Protein AF-A0A0M3IEH6-F1 (afdb_monomer_lite)

pLDDT: mean 81.92, std 11.85, range [48.75, 93.56]

Sequence (105 aa):
MAMMRNLGDYFKSLNTLLAAESWRMAEEAAKLFSVKGPHAHYKFLQIETAANERRPQIDSIFDDLACLHLVVLHALSKQKFAHAFSTQAQVSENLSLCFTYEKNR

Structure (mmCIF, N/CA/C/O backbone):
data_AF-A0A0M3IEH6-F1
#
_entry.id   AF-A0A0M3IEH6-F1
#
loop_
_atom_site.group_PDB
_atom_site.id
_atom_site.type_symbol
_atom_site.label_atom_id
_atom_site.label_alt_id
_atom_site.label_comp_id
_atom_site.label_asym_id
_atom_site.label_entity_id
_atom_site.label_seq_id
_atom_site.pdbx_PDB_ins_code
_atom_site.Cartn_x
_atom_site.Cartn_y
_atom_site.Cartn_z
_atom_site.occupancy
_atom_site.B_iso_or_equiv
_atom_site.auth_seq_id
_atom_site.auth_comp_id
_atom_site.auth_asym_id
_atom_site.auth_atom_id
_atom_site.pdbx_PDB_model_num
ATOM 1 N N . MET A 1 1 ? -9.620 -4.959 -13.368 1.00 48.75 1 MET A N 1
ATOM 2 C CA . MET A 1 1 ? -8.696 -5.384 -12.294 1.00 48.75 1 MET A CA 1
ATOM 3 C C . MET A 1 1 ? -9.056 -6.800 -11.889 1.00 48.75 1 MET A C 1
ATOM 5 O O . MET A 1 1 ? -10.241 -7.077 -11.745 1.00 48.75 1 MET A O 1
ATOM 9 N N . ALA A 1 2 ? -8.074 -7.695 -11.773 1.00 57.78 2 ALA A N 1
ATOM 10 C CA . ALA A 1 2 ? -8.311 -9.033 -11.240 1.00 57.78 2 ALA A CA 1
ATOM 11 C C . ALA A 1 2 ? -8.896 -8.928 -9.820 1.00 57.78 2 ALA A C 1
ATOM 13 O O . ALA A 1 2 ? -8.543 -8.027 -9.061 1.00 57.78 2 ALA A O 1
ATOM 14 N N . MET A 1 3 ? -9.831 -9.814 -9.482 1.00 71.56 3 MET A N 1
ATOM 15 C CA . MET A 1 3 ? -10.451 -9.845 -8.160 1.00 71.56 3 MET A CA 1
ATOM 16 C C . MET A 1 3 ? -9.393 -10.257 -7.127 1.00 71.56 3 MET A C 1
ATOM 18 O O . MET A 1 3 ? -8.958 -11.404 -7.134 1.00 71.56 3 MET A O 1
ATOM 22 N N . MET A 1 4 ? -8.977 -9.329 -6.264 1.00 86.06 4 MET A N 1
ATOM 23 C CA . MET A 1 4 ? -8.027 -9.594 -5.176 1.00 86.06 4 MET A CA 1
ATOM 24 C C . MET A 1 4 ? -8.771 -10.270 -4.026 1.00 86.06 4 MET A C 1
ATOM 26 O O . MET A 1 4 ? -9.740 -9.707 -3.513 1.00 86.06 4 MET A O 1
ATOM 30 N N . ARG A 1 5 ? -8.354 -11.477 -3.638 1.00 88.50 5 ARG A N 1
ATOM 31 C CA . ARG A 1 5 ? -9.076 -12.298 -2.649 1.00 88.50 5 ARG A CA 1
ATOM 32 C C . ARG A 1 5 ? -8.282 -12.551 -1.377 1.00 88.50 5 ARG A C 1
ATOM 34 O O . ARG A 1 5 ? -8.867 -12.924 -0.365 1.00 88.50 5 ARG A O 1
ATOM 41 N N . ASN A 1 6 ? -6.967 -12.382 -1.430 1.00 89.88 6 ASN A N 1
ATOM 42 C CA . ASN A 1 6 ? -6.064 -12.620 -0.314 1.00 89.88 6 ASN A CA 1
ATOM 43 C C . ASN A 1 6 ? -4.834 -11.700 -0.394 1.00 89.88 6 ASN A C 1
ATOM 45 O O . ASN A 1 6 ? -4.639 -10.964 -1.364 1.00 89.88 6 ASN A O 1
ATOM 49 N N . LEU A 1 7 ? -3.995 -11.764 0.641 1.00 89.44 7 LEU A N 1
ATOM 50 C CA . LEU A 1 7 ? -2.765 -10.983 0.737 1.00 89.44 7 LEU A CA 1
ATOM 51 C C . LEU A 1 7 ? -1.772 -11.301 -0.398 1.00 89.44 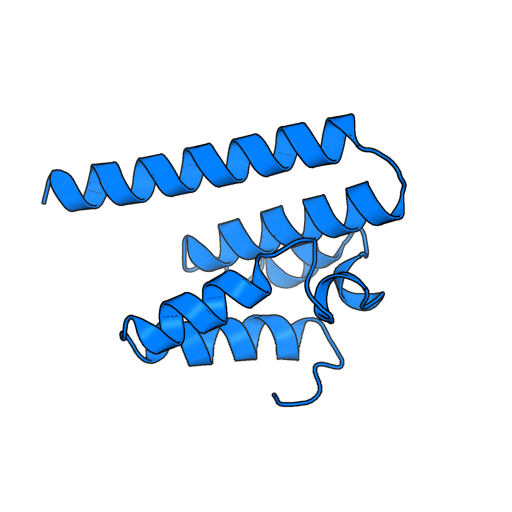7 LEU A C 1
ATOM 53 O O . LEU A 1 7 ? -1.135 -10.400 -0.935 1.00 89.44 7 LEU A O 1
ATOM 57 N N . GLY A 1 8 ? -1.680 -12.563 -0.822 1.00 88.25 8 GLY A N 1
ATOM 58 C CA . GLY A 1 8 ? -0.826 -12.983 -1.936 1.00 88.25 8 GLY A CA 1
ATOM 59 C C . GLY A 1 8 ? -1.215 -12.335 -3.267 1.00 88.25 8 GLY A C 1
ATOM 60 O O . GLY A 1 8 ? -0.343 -11.858 -3.990 1.00 88.25 8 GLY A O 1
ATOM 61 N N . ASP A 1 9 ? -2.514 -12.235 -3.565 1.00 90.56 9 ASP A 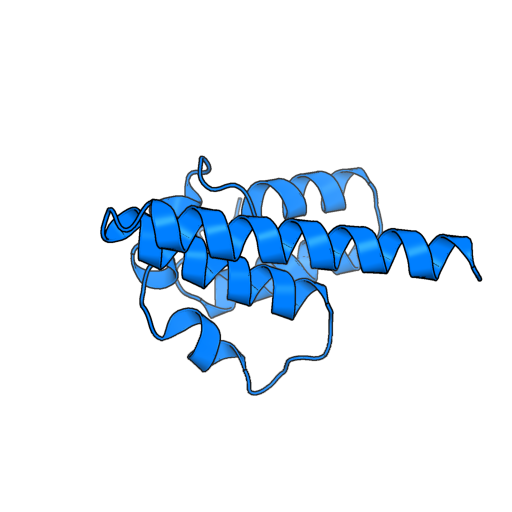N 1
ATOM 62 C CA . ASP A 1 9 ? -3.014 -11.543 -4.762 1.00 90.56 9 ASP A CA 1
ATOM 63 C C . ASP A 1 9 ? -2.631 -10.057 -4.754 1.00 90.56 9 ASP A C 1
ATOM 65 O O . ASP A 1 9 ? -2.360 -9.482 -5.812 1.00 90.56 9 ASP A O 1
ATOM 69 N N . TYR A 1 10 ? -2.588 -9.440 -3.568 1.00 91.00 10 TYR A N 1
ATOM 70 C CA . TYR A 1 10 ? -2.183 -8.048 -3.394 1.00 91.00 10 TYR A CA 1
ATOM 71 C C . TYR A 1 10 ? -0.719 -7.818 -3.757 1.00 91.00 10 TYR A C 1
ATOM 73 O O . TYR A 1 10 ? -0.435 -7.034 -4.665 1.00 91.00 10 TYR A O 1
ATOM 81 N N . PHE A 1 11 ? 0.195 -8.573 -3.150 1.00 88.69 11 PHE A N 1
ATOM 82 C CA . PHE A 1 11 ? 1.620 -8.464 -3.469 1.00 88.69 11 PHE A CA 1
ATOM 83 C C . PHE A 1 11 ? 1.934 -8.901 -4.902 1.00 88.69 11 PHE A C 1
ATOM 85 O O . PHE A 1 11 ? 2.715 -8.251 -5.589 1.00 88.69 11 PHE A O 1
ATOM 92 N N . LYS A 1 12 ? 1.272 -9.946 -5.412 1.00 89.25 12 LYS A N 1
ATOM 93 C CA . LYS A 1 12 ? 1.433 -10.367 -6.810 1.00 89.25 12 LYS A CA 1
ATOM 94 C C . LYS A 1 12 ? 1.010 -9.268 -7.787 1.00 89.25 12 LYS A C 1
ATOM 96 O O . LYS A 1 12 ? 1.684 -9.063 -8.796 1.00 89.25 12 LYS A O 1
ATOM 101 N N . SER A 1 13 ? -0.087 -8.567 -7.497 1.00 90.94 13 SER A N 1
ATOM 102 C CA . SER A 1 13 ? -0.556 -7.449 -8.325 1.00 90.94 13 SER A CA 1
ATOM 103 C C . SER A 1 13 ? 0.446 -6.297 -8.316 1.00 90.94 13 SER A C 1
ATOM 105 O O . SER A 1 13 ? 0.789 -5.801 -9.386 1.00 90.94 13 SER A O 1
ATOM 107 N N . LEU A 1 14 ? 0.966 -5.925 -7.141 1.00 90.00 14 LEU A N 1
ATOM 108 C CA . LEU A 1 14 ? 2.015 -4.910 -7.018 1.00 90.00 14 LEU A CA 1
ATOM 109 C C . LEU A 1 14 ? 3.267 -5.290 -7.813 1.00 90.00 14 LEU A C 1
ATOM 111 O O . LEU A 1 14 ? 3.697 -4.517 -8.662 1.00 90.00 14 LEU A O 1
ATOM 115 N N . ASN A 1 15 ? 3.786 -6.504 -7.629 1.00 89.31 15 ASN A N 1
ATOM 116 C CA . ASN A 1 15 ? 4.984 -6.967 -8.333 1.00 89.31 15 ASN A CA 1
ATOM 117 C C . ASN A 1 15 ? 4.787 -6.986 -9.851 1.00 89.31 15 ASN A C 1
ATOM 119 O O . ASN A 1 15 ? 5.680 -6.593 -10.593 1.00 89.31 15 ASN A O 1
ATOM 123 N N . THR A 1 16 ? 3.604 -7.390 -10.321 1.00 90.75 16 THR A N 1
ATOM 124 C CA . THR A 1 16 ? 3.281 -7.389 -11.757 1.00 90.75 16 THR A CA 1
ATOM 125 C C . THR A 1 16 ? 3.264 -5.971 -12.332 1.00 90.75 16 THR A C 1
ATOM 127 O O . THR A 1 16 ? 3.747 -5.756 -13.440 1.00 90.75 16 THR A O 1
ATOM 130 N N . LEU A 1 17 ? 2.709 -5.002 -11.596 1.00 91.38 17 LEU A N 1
ATOM 131 C CA . LEU A 1 17 ? 2.654 -3.604 -12.031 1.00 91.38 17 LEU A CA 1
ATOM 132 C C . LEU A 1 17 ? 4.041 -2.950 -12.013 1.00 91.38 17 LEU A C 1
ATOM 134 O O . LEU A 1 17 ? 4.397 -2.248 -12.956 1.00 91.38 17 LEU A O 1
ATOM 138 N N . LEU A 1 18 ? 4.831 -3.204 -10.971 1.00 87.62 18 LEU A N 1
ATOM 139 C CA . LEU A 1 18 ? 6.164 -2.622 -10.809 1.00 87.62 18 LEU A CA 1
ATOM 140 C C . LEU A 1 18 ? 7.180 -3.212 -11.798 1.00 87.62 18 LEU A C 1
ATOM 142 O O . LEU A 1 18 ? 7.978 -2.466 -12.356 1.00 87.62 18 LEU A O 1
ATOM 146 N N . ALA A 1 19 ? 7.093 -4.511 -12.104 1.00 88.94 19 ALA A N 1
ATOM 147 C CA . ALA A 1 19 ? 7.965 -5.172 -13.081 1.00 88.94 19 ALA A CA 1
ATOM 148 C C . ALA A 1 19 ? 7.786 -4.667 -14.525 1.00 88.94 19 ALA A C 1
ATOM 150 O O . ALA A 1 19 ? 8.594 -4.980 -15.392 1.00 88.94 19 ALA A O 1
ATOM 151 N N . ALA A 1 20 ? 6.720 -3.914 -14.810 1.00 89.69 20 ALA A N 1
ATOM 152 C CA . ALA A 1 20 ? 6.477 -3.359 -16.137 1.00 89.69 20 ALA A CA 1
ATOM 153 C C . ALA A 1 20 ? 7.269 -2.070 -16.423 1.00 89.69 20 ALA A C 1
ATOM 155 O O . ALA A 1 20 ? 7.172 -1.565 -17.540 1.00 89.69 20 ALA A O 1
ATOM 156 N N . GLU A 1 21 ? 7.966 -1.511 -15.422 1.00 86.62 21 GLU A N 1
ATOM 157 C CA . GLU A 1 21 ? 8.917 -0.389 -15.549 1.00 86.62 21 GLU A CA 1
ATOM 158 C C . GLU A 1 21 ? 8.407 0.789 -16.402 1.00 86.62 21 GLU A C 1
ATOM 160 O O . GLU A 1 21 ? 9.138 1.427 -17.157 1.00 86.62 21 GLU A O 1
ATOM 165 N N . SER A 1 22 ? 7.111 1.093 -16.303 1.00 91.50 22 SER A N 1
ATOM 166 C CA . SER A 1 22 ? 6.483 2.166 -17.071 1.00 91.50 22 SER A CA 1
ATOM 167 C C . SER A 1 22 ? 5.678 3.078 -16.167 1.00 91.50 22 SER A C 1
ATOM 169 O O . SER A 1 22 ? 5.009 2.625 -15.236 1.00 91.50 22 SER A O 1
ATOM 171 N N . TRP A 1 23 ? 5.685 4.371 -16.494 1.00 90.19 23 TRP A N 1
ATOM 172 C CA . TRP A 1 23 ? 4.973 5.398 -15.733 1.00 90.19 23 TRP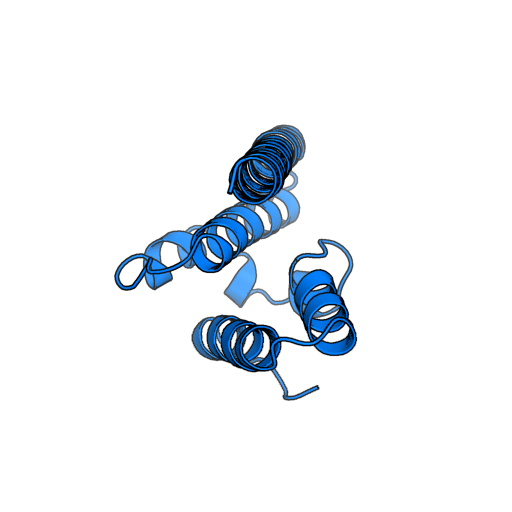 A CA 1
ATOM 173 C C . TRP A 1 23 ? 3.501 5.041 -15.506 1.00 90.19 23 TRP A C 1
ATOM 175 O O . TRP A 1 23 ? 3.006 5.054 -14.384 1.00 90.19 23 TRP A O 1
ATOM 185 N N . ARG A 1 24 ? 2.823 4.600 -16.569 1.00 93.56 24 ARG A N 1
ATOM 186 C CA . ARG A 1 24 ? 1.423 4.168 -16.519 1.00 93.56 24 ARG A CA 1
ATOM 187 C C . ARG A 1 24 ? 1.188 3.043 -15.504 1.00 93.56 24 ARG A C 1
ATOM 189 O O . ARG A 1 24 ? 0.160 3.029 -14.841 1.00 93.56 24 ARG A O 1
ATOM 196 N N . MET A 1 25 ? 2.099 2.075 -15.398 1.00 91.69 25 MET A N 1
ATOM 197 C CA . MET A 1 25 ? 1.948 0.965 -14.447 1.00 91.69 25 MET A CA 1
ATOM 198 C C . MET A 1 25 ? 2.351 1.366 -13.028 1.00 91.69 25 MET A C 1
ATOM 200 O O . MET A 1 25 ? 1.717 0.910 -12.078 1.00 91.69 25 MET A O 1
ATOM 204 N N . ALA A 1 26 ? 3.306 2.285 -12.878 1.00 88.81 26 ALA A N 1
ATOM 205 C CA . ALA A 1 26 ? 3.622 2.901 -11.594 1.00 88.81 26 ALA A CA 1
ATOM 206 C C . ALA A 1 26 ? 2.429 3.696 -11.030 1.00 88.81 26 ALA A C 1
ATOM 208 O O . ALA A 1 26 ? 2.128 3.586 -9.844 1.00 88.81 26 ALA A O 1
ATOM 209 N N . GLU A 1 27 ? 1.683 4.422 -11.869 1.00 90.69 27 GLU A N 1
ATOM 210 C CA . GLU A 1 27 ? 0.440 5.090 -11.458 1.00 90.69 27 GLU A CA 1
ATOM 211 C C . GLU A 1 27 ? -0.630 4.092 -10.988 1.00 90.69 27 GLU A C 1
ATOM 213 O O . GLU A 1 27 ? -1.308 4.326 -9.986 1.00 90.69 27 GLU A O 1
ATOM 218 N N . GLU A 1 28 ? -0.781 2.955 -11.673 1.00 92.00 28 GLU A N 1
ATOM 219 C CA . GLU A 1 28 ? -1.690 1.892 -11.228 1.00 92.00 28 GLU A CA 1
ATOM 220 C C . GLU A 1 28 ? -1.231 1.255 -9.906 1.00 92.00 28 GLU A C 1
ATOM 222 O O . GLU A 1 28 ? -2.064 0.973 -9.044 1.00 92.00 28 GLU A O 1
ATOM 227 N N . ALA A 1 29 ? 0.079 1.082 -9.699 1.00 91.00 29 ALA A N 1
ATOM 228 C CA . ALA A 1 29 ? 0.625 0.621 -8.424 1.00 91.00 29 ALA A CA 1
ATOM 229 C C . ALA A 1 29 ? 0.376 1.647 -7.305 1.00 91.00 29 ALA A C 1
ATOM 231 O O . ALA A 1 29 ? -0.052 1.276 -6.214 1.00 91.00 29 ALA A O 1
ATOM 232 N N . ALA A 1 30 ? 0.531 2.946 -7.582 1.00 89.75 30 ALA A N 1
ATOM 233 C CA . ALA A 1 30 ? 0.239 4.021 -6.633 1.00 89.75 30 ALA A CA 1
ATOM 234 C C . ALA A 1 30 ? -1.224 4.000 -6.158 1.00 89.75 30 ALA A C 1
ATOM 236 O O . ALA A 1 30 ? -1.506 4.256 -4.984 1.00 89.75 30 ALA A O 1
ATOM 237 N N . LYS A 1 31 ? -2.169 3.616 -7.028 1.00 91.56 31 LYS A N 1
ATOM 238 C CA . LYS A 1 31 ? -3.578 3.436 -6.637 1.00 91.56 31 LYS A CA 1
ATOM 239 C C . LYS A 1 31 ? -3.767 2.331 -5.597 1.00 91.56 31 LYS A C 1
ATOM 241 O O . LYS A 1 31 ? -4.712 2.438 -4.818 1.00 91.56 31 LYS A O 1
ATOM 246 N N . LEU A 1 32 ? -2.904 1.311 -5.556 1.00 91.19 32 LEU A N 1
ATOM 247 C CA . LEU A 1 32 ? -2.928 0.239 -4.547 1.00 91.19 32 LEU A CA 1
ATOM 248 C C . LEU A 1 32 ? -2.320 0.647 -3.197 1.00 91.19 32 LEU A C 1
ATOM 250 O O . LEU A 1 32 ? -2.513 -0.069 -2.224 1.00 91.19 32 LEU A O 1
ATOM 254 N N . PHE A 1 33 ? -1.642 1.794 -3.122 1.00 90.44 33 PHE A N 1
ATOM 255 C CA . PHE A 1 33 ? -1.185 2.398 -1.863 1.00 90.44 33 PHE A CA 1
ATOM 256 C C . PHE A 1 33 ? -2.151 3.473 -1.336 1.00 90.44 33 PHE A C 1
ATOM 258 O O . PHE A 1 33 ? -1.878 4.150 -0.341 1.00 90.44 33 PHE A O 1
ATOM 265 N N . SER A 1 34 ? -3.293 3.672 -2.000 1.00 90.31 34 SER A N 1
ATOM 266 C CA . SER A 1 34 ? -4.274 4.684 -1.614 1.00 90.31 34 SER A CA 1
ATOM 267 C C . SER A 1 34 ? -5.231 4.177 -0.542 1.00 90.31 34 SER A C 1
ATOM 269 O O . SER A 1 34 ? -5.986 3.234 -0.754 1.00 90.31 34 SER A O 1
ATOM 271 N N . VAL A 1 35 ? -5.349 4.919 0.558 1.00 89.88 35 VAL A N 1
ATOM 272 C CA . VAL A 1 35 ? -6.327 4.637 1.626 1.00 89.88 35 VAL A CA 1
ATOM 273 C C . VAL A 1 35 ? -7.794 4.844 1.210 1.00 89.88 35 VAL A C 1
ATOM 275 O O . VAL A 1 35 ? -8.696 4.555 1.990 1.00 89.88 35 VAL A O 1
ATOM 278 N N . LYS A 1 36 ? -8.057 5.366 0.001 1.00 87.12 36 LYS A N 1
ATOM 279 C CA . LYS A 1 36 ? -9.413 5.645 -0.516 1.00 87.12 36 LYS A CA 1
ATOM 280 C C . LYS A 1 36 ? -9.866 4.682 -1.621 1.00 87.12 36 LYS A C 1
ATOM 282 O O . LYS A 1 36 ? -10.969 4.833 -2.140 1.00 87.12 36 LYS A O 1
ATOM 287 N N . GLY A 1 37 ? -9.032 3.721 -2.018 1.00 85.06 37 GLY A N 1
ATOM 288 C CA . GLY A 1 37 ? -9.366 2.786 -3.093 1.00 85.06 37 GLY A CA 1
ATOM 289 C C . GLY A 1 37 ? -10.361 1.689 -2.674 1.00 85.06 37 GLY A C 1
ATOM 290 O O . GLY A 1 37 ? -10.568 1.452 -1.483 1.00 85.06 37 GLY A O 1
ATOM 291 N N . PRO A 1 38 ? -10.940 0.939 -3.633 1.00 88.25 38 PRO A N 1
ATOM 292 C CA . PRO A 1 38 ? -11.780 -0.222 -3.322 1.00 88.25 38 PRO A CA 1
ATOM 293 C C . PRO A 1 38 ? -11.052 -1.272 -2.469 1.00 88.25 38 PRO A C 1
ATOM 295 O O . PRO A 1 38 ? -11.633 -1.823 -1.538 1.00 88.25 38 PRO A O 1
ATOM 298 N N . HIS A 1 39 ? -9.759 -1.487 -2.737 1.00 89.56 39 HIS A N 1
ATOM 299 C CA . HIS A 1 39 ? -8.920 -2.438 -2.004 1.00 89.56 39 HIS A CA 1
ATOM 300 C C . HIS A 1 39 ? -8.771 -2.083 -0.517 1.00 89.56 39 HIS A C 1
ATOM 302 O O . HIS A 1 39 ? -8.742 -2.983 0.315 1.00 89.56 39 HIS A O 1
ATOM 308 N N . ALA A 1 40 ? -8.769 -0.792 -0.162 1.00 89.69 40 ALA A N 1
ATOM 309 C CA . ALA A 1 40 ? -8.612 -0.327 1.217 1.00 89.69 40 ALA A CA 1
ATOM 310 C C . ALA A 1 40 ? -9.708 -0.852 2.164 1.00 89.69 40 ALA A C 1
ATOM 312 O O . ALA A 1 40 ? -9.521 -0.859 3.379 1.00 89.69 40 ALA A O 1
ATOM 313 N N . HIS A 1 41 ? -10.836 -1.321 1.620 1.00 89.50 41 HIS A N 1
ATOM 314 C CA . HIS A 1 41 ? -11.972 -1.866 2.364 1.00 89.50 41 HIS A CA 1
ATOM 315 C C . HIS A 1 41 ? -11.939 -3.399 2.500 1.00 89.50 41 HIS A C 1
ATOM 317 O O . HIS A 1 41 ? -12.806 -3.984 3.153 1.00 89.50 41 HIS A O 1
ATOM 323 N N . TYR A 1 42 ? -10.966 -4.079 1.887 1.00 91.81 42 TYR A N 1
ATOM 324 C CA . TYR A 1 42 ? -10.846 -5.528 1.988 1.00 91.81 42 TYR A CA 1
ATOM 325 C C . TYR A 1 42 ? -10.348 -5.943 3.372 1.00 91.81 42 TYR A C 1
ATOM 327 O O . TYR A 1 42 ? -9.235 -5.619 3.778 1.00 91.81 42 TYR A O 1
ATOM 335 N N . LYS A 1 43 ? -11.160 -6.736 4.084 1.00 90.38 43 LYS A N 1
ATOM 336 C CA . LYS A 1 43 ? -10.868 -7.182 5.458 1.00 90.38 43 LYS A CA 1
ATOM 337 C C . LYS A 1 43 ? -9.522 -7.897 5.589 1.00 90.38 43 LYS A C 1
ATOM 339 O O . LYS A 1 43 ? -8.852 -7.726 6.598 1.00 90.38 43 LYS A O 1
ATOM 344 N N . PHE A 1 44 ? -9.110 -8.655 4.570 1.00 90.19 44 PHE A N 1
ATOM 345 C CA . PHE A 1 44 ? -7.832 -9.375 4.573 1.00 90.19 44 PHE A CA 1
ATOM 346 C C . PHE A 1 44 ? -6.603 -8.452 4.479 1.00 90.19 44 PHE A C 1
ATOM 348 O O . PHE A 1 44 ? -5.506 -8.892 4.795 1.00 90.19 44 PHE A O 1
ATOM 355 N N . LEU A 1 45 ? -6.772 -7.185 4.079 1.00 90.56 45 LEU A N 1
ATOM 356 C CA . LEU A 1 45 ? -5.710 -6.167 4.085 1.00 90.56 45 LEU A CA 1
ATOM 357 C C . LEU A 1 45 ? -5.690 -5.337 5.379 1.00 90.56 45 LEU A C 1
ATOM 359 O O . LEU A 1 45 ? -4.740 -4.606 5.627 1.00 90.56 45 LEU A O 1
ATOM 363 N N . GLN A 1 46 ? -6.733 -5.444 6.205 1.00 91.44 46 GLN A N 1
ATOM 364 C CA . GLN A 1 46 ? -6.907 -4.676 7.443 1.00 91.44 46 GLN A CA 1
ATOM 365 C C . GLN A 1 46 ? -6.572 -5.490 8.702 1.00 91.44 46 GLN A C 1
ATOM 367 O O . GLN A 1 46 ? -6.873 -5.057 9.816 1.00 91.44 46 GLN A O 1
ATOM 372 N N . ILE A 1 47 ? -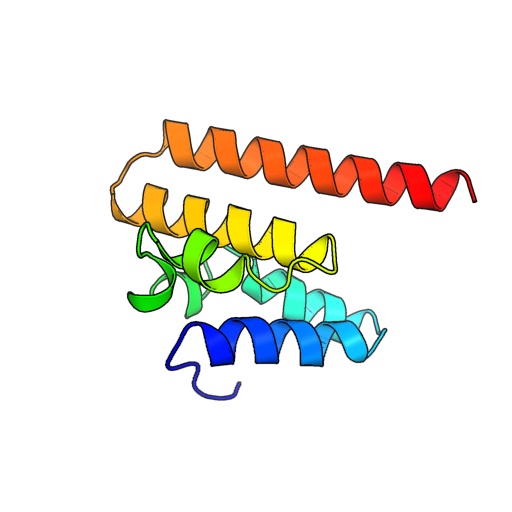6.008 -6.691 8.563 1.00 88.50 47 ILE A N 1
ATOM 373 C CA . ILE A 1 47 ? -5.598 -7.510 9.709 1.00 88.50 47 ILE A CA 1
ATOM 374 C C . ILE A 1 47 ? -4.252 -7.025 10.257 1.00 88.50 47 ILE A C 1
ATOM 376 O O . ILE A 1 47 ? -3.374 -6.608 9.508 1.00 88.50 47 ILE A O 1
ATOM 380 N N . GLU A 1 48 ? -4.086 -7.095 11.577 1.00 81.06 48 GLU A N 1
ATOM 381 C CA . GLU A 1 48 ? -2.877 -6.627 12.273 1.00 81.06 48 GLU A CA 1
ATOM 382 C C . GLU A 1 48 ? -1.616 -7.376 11.818 1.00 81.06 48 GLU A C 1
ATOM 384 O O . GLU A 1 48 ? -0.532 -6.806 11.722 1.00 81.06 48 GLU A O 1
ATOM 389 N N . THR A 1 49 ? -1.773 -8.656 11.486 1.00 81.81 49 THR A N 1
ATOM 390 C CA . THR A 1 49 ? -0.683 -9.551 11.097 1.00 81.81 49 THR A CA 1
ATOM 391 C C . THR A 1 49 ? -0.320 -9.478 9.617 1.00 81.81 49 THR A C 1
ATOM 393 O O . THR A 1 49 ? 0.698 -10.053 9.246 1.00 81.81 49 THR A O 1
ATOM 396 N N . ALA A 1 50 ? -1.064 -8.746 8.775 1.00 78.69 50 ALA A N 1
ATOM 397 C CA . ALA A 1 50 ? -0.858 -8.741 7.320 1.00 78.69 50 ALA A CA 1
ATOM 398 C C . ALA A 1 50 ? 0.572 -8.336 6.936 1.00 78.69 50 ALA A C 1
ATOM 400 O O . ALA A 1 50 ? 1.209 -8.977 6.105 1.00 78.69 50 ALA A O 1
ATOM 401 N N . ALA A 1 51 ? 1.105 -7.301 7.587 1.00 76.25 51 ALA A N 1
ATOM 402 C CA . ALA A 1 51 ? 2.482 -6.867 7.376 1.00 76.25 51 ALA A CA 1
ATOM 403 C C . ALA A 1 51 ? 3.501 -7.935 7.810 1.00 76.25 51 ALA A C 1
ATOM 405 O O . ALA A 1 51 ? 4.543 -8.084 7.183 1.00 76.25 51 ALA A O 1
ATOM 406 N N . ASN A 1 52 ? 3.205 -8.701 8.865 1.00 76.25 52 ASN A N 1
ATOM 407 C CA . ASN A 1 52 ? 4.096 -9.733 9.400 1.00 76.25 52 ASN A CA 1
ATOM 408 C C . ASN A 1 52 ? 4.085 -11.011 8.549 1.00 76.25 52 ASN A C 1
ATOM 410 O O . ASN A 1 52 ? 5.126 -11.640 8.387 1.00 76.25 52 ASN A O 1
ATOM 414 N N . GLU A 1 53 ? 2.939 -11.367 7.970 1.00 76.88 53 GLU A N 1
ATOM 415 C CA . GLU A 1 53 ? 2.767 -12.558 7.129 1.00 76.88 53 GLU A CA 1
ATOM 416 C C . GLU A 1 53 ? 3.581 -12.497 5.827 1.00 76.88 53 GLU A C 1
ATOM 418 O O . GLU A 1 53 ? 3.975 -13.535 5.295 1.00 76.88 53 GLU A O 1
ATOM 423 N N . ARG A 1 54 ? 3.889 -11.293 5.324 1.00 70.81 54 ARG A N 1
ATOM 424 C CA . ARG A 1 54 ? 4.704 -11.106 4.113 1.00 70.81 54 ARG A CA 1
ATOM 425 C C . ARG A 1 54 ? 6.208 -10.944 4.373 1.00 70.81 54 ARG A C 1
ATOM 427 O O . ARG A 1 54 ? 6.996 -11.138 3.448 1.00 70.81 54 ARG A O 1
ATOM 434 N N . ARG A 1 55 ? 6.627 -10.715 5.626 1.00 58.41 55 ARG A N 1
ATOM 435 C CA . ARG A 1 55 ? 8.041 -10.499 6.004 1.00 58.41 55 ARG A CA 1
ATOM 436 C C . ARG A 1 55 ? 9.069 -11.525 5.504 1.00 58.41 55 ARG A C 1
ATOM 438 O O . ARG A 1 55 ? 10.212 -11.103 5.366 1.00 58.41 55 ARG A O 1
ATOM 445 N N . PRO A 1 56 ? 8.770 -12.813 5.223 1.00 56.28 56 PRO A N 1
ATOM 446 C CA . PRO A 1 56 ? 9.830 -13.721 4.786 1.00 56.28 56 PRO A CA 1
ATOM 447 C C . PRO A 1 56 ? 10.468 -13.400 3.414 1.00 56.28 56 PRO A C 1
ATOM 449 O O . PRO A 1 56 ? 11.358 -14.139 3.010 1.00 56.28 56 PRO A O 1
ATOM 452 N N . GLN A 1 57 ? 10.040 -12.354 2.688 1.00 53.38 57 GLN A N 1
ATOM 453 C CA . GLN A 1 57 ? 10.558 -11.982 1.356 1.00 53.38 57 GLN A CA 1
ATOM 454 C C . GLN A 1 57 ? 10.633 -10.452 1.149 1.00 53.38 57 GLN A C 1
ATOM 456 O O . GLN A 1 57 ? 10.075 -9.937 0.182 1.00 53.38 57 GLN A O 1
ATOM 461 N N . ILE A 1 58 ? 11.239 -9.704 2.078 1.00 57.59 58 ILE A N 1
ATOM 462 C CA . ILE A 1 58 ? 11.494 -8.265 1.872 1.00 57.59 58 ILE A CA 1
ATOM 463 C C . ILE A 1 58 ? 12.749 -8.124 1.005 1.00 57.59 58 ILE A C 1
ATOM 465 O O . ILE A 1 58 ? 13.859 -8.097 1.529 1.00 57.59 58 ILE A O 1
ATOM 469 N N . ASP A 1 59 ? 12.559 -8.045 -0.312 1.00 61.25 59 ASP A N 1
ATOM 470 C CA . ASP A 1 59 ? 13.650 -7.841 -1.279 1.00 61.25 59 ASP A CA 1
ATOM 471 C C . ASP A 1 59 ? 13.593 -6.448 -1.939 1.00 61.25 59 ASP A C 1
ATOM 473 O O . ASP A 1 59 ? 14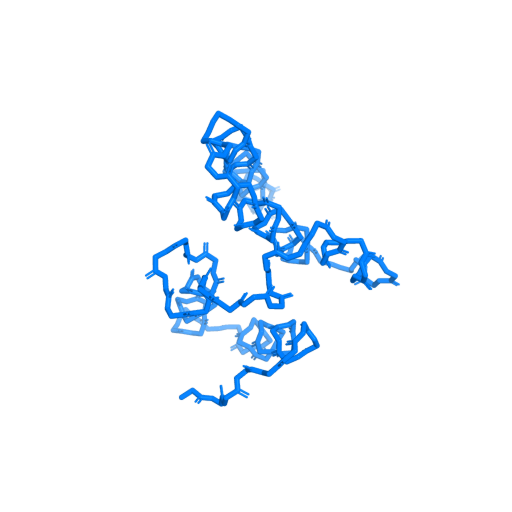.479 -6.087 -2.715 1.00 61.25 59 ASP A O 1
ATOM 477 N N . SER A 1 60 ? 12.568 -5.637 -1.639 1.00 74.19 60 SER A N 1
ATOM 478 C CA . SER A 1 60 ? 12.390 -4.313 -2.240 1.00 74.19 60 SER A CA 1
ATOM 479 C C . SER A 1 60 ? 11.802 -3.273 -1.281 1.00 74.19 60 SER A C 1
ATOM 481 O O . SER A 1 60 ? 10.974 -3.583 -0.426 1.00 74.19 60 SER A O 1
ATOM 483 N N . ILE A 1 61 ? 12.147 -1.995 -1.492 1.00 79.31 61 ILE A N 1
ATOM 484 C CA . ILE A 1 61 ? 11.513 -0.869 -0.782 1.00 79.31 61 ILE A CA 1
ATOM 485 C C . ILE A 1 61 ? 9.989 -0.830 -1.000 1.00 79.31 61 ILE A C 1
ATOM 487 O O . ILE A 1 61 ? 9.235 -0.352 -0.155 1.00 79.31 61 ILE A O 1
ATOM 491 N N . PHE A 1 62 ? 9.504 -1.360 -2.124 1.00 81.94 62 PHE A N 1
ATOM 492 C CA . PHE A 1 62 ? 8.075 -1.434 -2.404 1.00 81.94 62 PHE A CA 1
ATOM 493 C C . PHE A 1 62 ? 7.355 -2.435 -1.495 1.00 81.94 62 PHE A C 1
ATOM 495 O O . PHE A 1 62 ? 6.200 -2.193 -1.137 1.00 81.94 62 PHE A O 1
ATOM 502 N N . ASP A 1 63 ? 8.030 -3.503 -1.061 1.00 83.62 63 ASP A N 1
ATOM 503 C CA . ASP A 1 63 ? 7.494 -4.432 -0.063 1.00 83.62 63 ASP A CA 1
ATOM 504 C C . ASP A 1 63 ? 7.394 -3.767 1.317 1.00 83.62 63 ASP A C 1
ATOM 506 O O . ASP A 1 63 ? 6.384 -3.938 2.006 1.00 83.62 63 ASP A O 1
ATOM 510 N N . ASP A 1 64 ? 8.375 -2.937 1.691 1.00 83.38 64 ASP A N 1
ATOM 511 C CA . ASP A 1 64 ? 8.328 -2.138 2.923 1.00 83.38 64 ASP A CA 1
ATOM 512 C C . ASP A 1 64 ? 7.180 -1.123 2.891 1.00 83.38 64 ASP A C 1
ATOM 514 O O . ASP A 1 64 ? 6.395 -1.023 3.840 1.00 83.38 64 ASP A O 1
ATOM 518 N N . LEU A 1 65 ? 7.028 -0.405 1.773 1.00 87.06 65 LEU A N 1
ATOM 519 C CA . LEU A 1 65 ? 5.920 0.528 1.557 1.00 87.06 65 LEU A CA 1
ATOM 520 C C . LEU A 1 65 ? 4.566 -0.186 1.639 1.00 87.06 65 LEU A C 1
ATOM 522 O O . LEU A 1 65 ? 3.633 0.324 2.262 1.00 87.06 65 LEU A O 1
ATOM 526 N N . ALA A 1 66 ? 4.458 -1.384 1.067 1.00 89.44 66 ALA A N 1
ATOM 527 C CA . ALA A 1 66 ? 3.256 -2.203 1.142 1.00 89.44 66 ALA A CA 1
ATOM 528 C C . ALA A 1 66 ? 2.957 -2.661 2.568 1.00 89.44 66 ALA A C 1
ATOM 530 O O . ALA A 1 66 ? 1.814 -2.547 3.009 1.00 89.44 66 ALA A O 1
ATOM 531 N N . CYS A 1 67 ? 3.961 -3.106 3.320 1.00 89.06 67 CYS A N 1
ATOM 532 C CA . CYS A 1 67 ? 3.787 -3.496 4.715 1.00 89.06 67 CYS A CA 1
ATOM 533 C C . CYS A 1 67 ? 3.335 -2.317 5.586 1.00 89.06 67 CYS A C 1
ATOM 535 O O . CYS A 1 67 ? 2.383 -2.455 6.356 1.00 89.06 67 CYS A O 1
ATOM 537 N N . LEU A 1 68 ? 3.950 -1.142 5.430 1.00 88.88 68 LEU A N 1
ATOM 538 C CA . LEU A 1 68 ? 3.528 0.073 6.132 1.00 88.88 68 LEU A CA 1
ATOM 539 C C . LEU A 1 68 ? 2.103 0.486 5.744 1.00 88.88 68 LEU A C 1
ATOM 541 O O . LEU A 1 68 ? 1.306 0.850 6.609 1.00 88.88 68 LEU A O 1
ATOM 545 N N . HIS A 1 69 ? 1.745 0.373 4.463 1.00 92.25 69 HIS A N 1
ATOM 546 C CA . HIS A 1 69 ? 0.390 0.654 3.999 1.00 92.25 69 HIS A CA 1
ATOM 547 C C . HIS A 1 69 ? -0.654 -0.260 4.663 1.00 92.25 69 HIS A C 1
ATOM 549 O O . HIS A 1 69 ? -1.691 0.223 5.120 1.00 92.25 69 HIS A O 1
ATOM 555 N N . LEU A 1 70 ? -0.368 -1.557 4.809 1.00 92.56 70 LEU A N 1
ATOM 556 C CA . LEU A 1 70 ? -1.251 -2.498 5.514 1.00 92.56 70 LEU A CA 1
ATOM 557 C C . LEU A 1 70 ? -1.448 -2.109 6.988 1.00 92.56 70 LEU A C 1
ATOM 559 O O . LEU A 1 70 ? -2.564 -2.180 7.505 1.00 92.56 70 LEU A O 1
ATOM 563 N N . VAL A 1 71 ? -0.395 -1.621 7.655 1.00 91.50 71 VAL A N 1
ATOM 564 C CA . VAL A 1 71 ? -0.490 -1.097 9.030 1.00 91.50 71 VAL A CA 1
ATOM 565 C C . VAL A 1 71 ? -1.400 0.136 9.094 1.00 91.50 71 VAL A C 1
ATOM 567 O O . VAL A 1 71 ? -2.222 0.242 10.009 1.00 91.50 71 VAL A O 1
ATOM 570 N N . VAL A 1 72 ? -1.322 1.037 8.107 1.00 91.56 72 VAL A N 1
ATOM 571 C CA . VAL A 1 72 ? -2.232 2.192 7.994 1.00 91.56 72 VAL A CA 1
ATOM 572 C C . VAL A 1 72 ? -3.679 1.730 7.812 1.00 91.56 72 VAL A C 1
ATOM 574 O O . VAL A 1 72 ? -4.558 2.192 8.541 1.00 91.56 72 VAL A O 1
ATOM 577 N N . LEU A 1 73 ? -3.944 0.793 6.894 1.00 92.75 73 LEU A N 1
ATOM 578 C CA . LEU A 1 73 ? -5.293 0.262 6.662 1.00 92.75 73 LEU A CA 1
ATOM 579 C C . LEU A 1 73 ? -5.872 -0.402 7.917 1.00 92.75 73 LEU A C 1
ATOM 581 O O . LEU A 1 73 ? -7.029 -0.154 8.273 1.00 92.75 73 LEU A O 1
ATOM 585 N N . HIS A 1 74 ? -5.063 -1.188 8.633 1.00 92.38 74 HIS A N 1
ATOM 586 C CA . HIS A 1 74 ? -5.453 -1.760 9.916 1.00 92.38 74 HIS A CA 1
ATOM 587 C C . HIS A 1 74 ? -5.814 -0.662 10.928 1.00 92.38 74 HIS A C 1
ATOM 589 O O . HIS A 1 74 ? -6.906 -0.679 11.503 1.00 92.38 74 HIS A O 1
ATOM 595 N N . ALA A 1 75 ? -4.943 0.330 11.117 1.00 89.50 75 ALA A N 1
ATOM 596 C CA . ALA A 1 75 ? -5.162 1.420 12.063 1.00 89.50 75 ALA A CA 1
ATOM 597 C C . ALA A 1 75 ? -6.438 2.223 11.752 1.00 89.50 75 ALA A C 1
ATOM 599 O O . ALA A 1 75 ? -7.221 2.505 12.664 1.00 89.50 75 ALA A O 1
ATOM 600 N N . LEU A 1 76 ? -6.692 2.525 10.474 1.00 90.56 76 LEU A N 1
ATOM 601 C CA . LEU A 1 76 ? -7.908 3.207 10.024 1.00 90.56 76 LEU A CA 1
ATOM 602 C C . LEU A 1 76 ? -9.166 2.373 10.290 1.00 90.56 76 LEU A C 1
ATOM 604 O O . LEU A 1 76 ? -10.149 2.910 10.800 1.00 90.56 76 LEU A O 1
ATOM 608 N N . SER A 1 77 ? -9.124 1.058 10.049 1.00 91.00 77 SER A N 1
ATOM 609 C CA . SER A 1 77 ? -10.249 0.158 10.360 1.00 91.00 77 SER A CA 1
ATOM 610 C C . SER A 1 77 ? -10.594 0.116 11.857 1.00 91.00 77 SER A C 1
ATOM 612 O O . SER A 1 77 ? -11.727 -0.183 12.233 1.00 91.00 77 SER A O 1
ATOM 614 N N . LYS A 1 78 ? -9.623 0.444 12.721 1.00 90.38 78 LYS A N 1
ATOM 615 C CA . LYS A 1 78 ? -9.772 0.539 14.180 1.00 90.38 78 LYS A CA 1
ATOM 616 C C . LYS A 1 78 ? -9.995 1.967 14.682 1.00 90.38 78 LYS A C 1
ATOM 618 O O . LYS A 1 78 ? -9.964 2.174 15.891 1.00 90.38 78 LYS A O 1
ATOM 623 N N . GLN A 1 79 ? -10.187 2.941 13.787 1.00 88.88 79 GLN A N 1
ATOM 624 C CA . GLN A 1 79 ? -10.321 4.367 14.119 1.00 88.88 79 GLN A CA 1
ATOM 625 C C . GLN A 1 79 ? -9.121 4.934 14.911 1.00 88.88 79 GLN A C 1
ATOM 627 O O . GLN A 1 79 ? -9.229 5.941 15.609 1.00 88.88 79 GLN A O 1
ATOM 632 N N . LYS A 1 80 ? -7.938 4.314 14.791 1.00 86.62 80 LYS A N 1
ATOM 633 C CA . LYS A 1 80 ? -6.686 4.768 15.419 1.00 86.62 80 LYS A CA 1
ATOM 634 C C . LYS A 1 80 ? -5.992 5.804 14.527 1.00 86.62 80 LYS A C 1
ATOM 636 O O . LYS A 1 80 ? -4.908 5.559 14.002 1.00 86.62 80 LYS A O 1
ATOM 641 N N . PHE A 1 81 ? -6.623 6.962 14.336 1.00 86.56 81 PHE A N 1
ATOM 642 C CA . PHE A 1 81 ? -6.185 7.966 13.354 1.00 86.56 81 PHE A CA 1
ATOM 643 C C . PHE A 1 81 ? -4.780 8.527 13.610 1.00 86.56 81 PHE A C 1
ATOM 645 O O . PHE A 1 81 ? -4.024 8.696 12.661 1.00 86.56 81 PHE A O 1
ATOM 652 N N . ALA A 1 82 ? -4.400 8.757 14.872 1.00 80.94 82 ALA A N 1
ATOM 653 C CA . ALA A 1 82 ? -3.055 9.231 15.213 1.00 80.94 82 ALA A CA 1
ATOM 654 C C . ALA A 1 82 ? -1.973 8.223 14.793 1.00 80.94 82 ALA A C 1
ATOM 656 O O . ALA A 1 82 ? -0.989 8.594 14.163 1.00 80.94 82 ALA A O 1
ATOM 657 N N . HIS A 1 83 ? -2.204 6.935 15.065 1.00 80.50 83 HIS A N 1
ATOM 658 C CA . HIS A 1 83 ? -1.306 5.861 14.646 1.00 80.50 83 HIS A CA 1
ATOM 659 C C . HIS A 1 83 ? -1.238 5.752 13.117 1.00 80.50 83 HIS A C 1
ATOM 661 O O . HIS A 1 83 ? -0.149 5.699 12.558 1.00 80.50 83 HIS A O 1
ATOM 667 N N . ALA A 1 84 ? -2.390 5.799 12.437 1.00 80.62 84 ALA A N 1
ATOM 668 C CA . ALA A 1 84 ? -2.449 5.798 10.976 1.00 80.62 84 ALA A CA 1
ATOM 669 C C . ALA A 1 84 ? -1.645 6.960 10.366 1.00 80.62 84 ALA A C 1
ATOM 671 O O . ALA A 1 84 ? -0.884 6.750 9.426 1.00 80.62 84 ALA A O 1
ATOM 672 N N . PHE A 1 85 ? -1.771 8.165 10.929 1.00 84.06 85 PH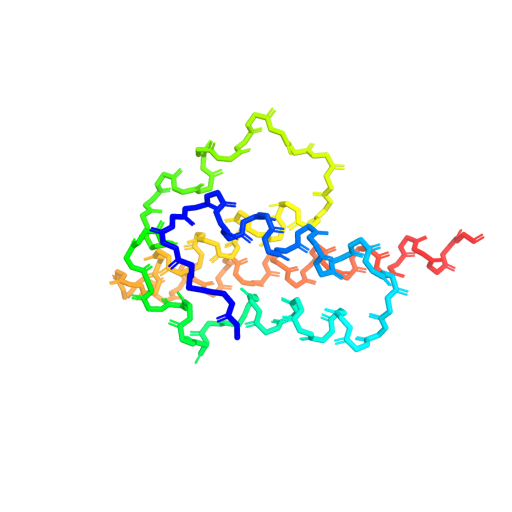E A N 1
ATOM 673 C CA . PHE A 1 85 ? -1.035 9.343 10.476 1.00 84.06 85 PHE A CA 1
ATOM 674 C C . PHE A 1 85 ? 0.476 9.204 10.695 1.00 84.06 85 PHE A C 1
ATOM 676 O O . PHE A 1 85 ? 1.243 9.451 9.769 1.00 84.06 85 PHE A O 1
ATOM 683 N N . SER A 1 86 ? 0.916 8.759 11.878 1.00 83.00 86 SER A N 1
ATOM 684 C CA . SER A 1 86 ? 2.341 8.534 12.160 1.00 83.00 86 SER A CA 1
ATOM 685 C C . SER A 1 86 ? 2.961 7.499 11.218 1.00 83.00 86 SER A C 1
ATOM 687 O O . SER A 1 86 ? 4.031 7.739 10.665 1.00 83.00 86 SER A O 1
ATOM 689 N N . THR A 1 87 ? 2.276 6.380 10.966 1.00 81.81 87 THR A N 1
ATOM 690 C CA . THR A 1 87 ? 2.748 5.371 10.004 1.00 81.81 87 THR A CA 1
ATOM 691 C C . THR A 1 87 ? 2.771 5.918 8.574 1.00 81.81 87 THR A C 1
ATOM 693 O O . THR A 1 87 ? 3.710 5.661 7.825 1.00 81.81 87 THR A O 1
ATOM 696 N N . GLN A 1 88 ? 1.776 6.715 8.179 1.00 81.50 88 GLN A N 1
ATOM 697 C CA . GLN A 1 88 ? 1.751 7.340 6.856 1.00 81.50 88 GLN A CA 1
ATOM 698 C C . GLN A 1 88 ? 2.868 8.389 6.682 1.00 81.50 88 GLN A C 1
ATOM 700 O O . GLN A 1 88 ? 3.415 8.527 5.588 1.00 81.50 88 GLN A O 1
ATOM 705 N N . ALA A 1 89 ? 3.258 9.093 7.748 1.00 80.06 89 ALA A N 1
ATOM 706 C CA . ALA A 1 89 ? 4.412 9.989 7.724 1.00 80.06 89 ALA A CA 1
ATOM 707 C C . ALA A 1 89 ? 5.722 9.217 7.477 1.00 80.06 89 ALA A C 1
ATOM 709 O O . ALA A 1 89 ? 6.516 9.626 6.632 1.00 80.06 89 ALA A O 1
ATOM 710 N N . GLN A 1 90 ? 5.896 8.055 8.116 1.00 79.75 90 GLN A N 1
ATOM 711 C CA . GLN A 1 90 ? 7.048 7.172 7.893 1.00 79.75 90 GLN A CA 1
ATOM 712 C C . GLN A 1 90 ? 7.133 6.670 6.439 1.00 79.75 90 GLN A C 1
ATOM 714 O O . GLN A 1 90 ? 8.213 6.615 5.854 1.00 79.75 90 GLN A O 1
ATOM 719 N N . VAL A 1 91 ? 5.989 6.362 5.814 1.00 80.06 91 VAL A N 1
ATOM 720 C CA . VAL A 1 91 ? 5.912 6.034 4.377 1.00 80.06 91 VAL A CA 1
ATOM 721 C C . VAL A 1 91 ? 6.452 7.179 3.513 1.00 80.06 91 VAL A C 1
ATOM 723 O O . VAL A 1 91 ? 7.232 6.944 2.590 1.00 80.06 91 VAL A O 1
ATOM 726 N N . SER A 1 92 ? 6.061 8.420 3.818 1.00 78.38 92 SER A N 1
ATOM 727 C CA . SER A 1 92 ? 6.504 9.609 3.077 1.00 78.38 92 SER A CA 1
ATOM 728 C C . SER A 1 92 ? 8.006 9.870 3.220 1.00 78.38 92 SER A C 1
ATOM 730 O O . SER A 1 92 ? 8.654 10.307 2.265 1.00 78.38 92 SER A O 1
ATOM 732 N N . GLU A 1 93 ? 8.566 9.613 4.400 1.00 74.88 93 GLU A N 1
ATOM 733 C CA . GLU A 1 93 ? 10.001 9.742 4.662 1.00 74.88 93 GLU A CA 1
ATOM 734 C C . GLU A 1 93 ? 10.807 8.709 3.861 1.00 74.88 93 GLU A C 1
ATOM 736 O O . GLU A 1 93 ? 11.744 9.078 3.151 1.00 74.88 93 GLU A O 1
ATOM 741 N N . ASN A 1 94 ? 10.375 7.442 3.860 1.00 70.44 94 ASN A N 1
ATOM 742 C CA . ASN A 1 94 ? 11.019 6.375 3.085 1.00 70.44 94 ASN A CA 1
ATOM 743 C C . ASN A 1 94 ? 11.019 6.659 1.573 1.00 70.44 94 ASN A C 1
ATOM 745 O O . ASN A 1 94 ? 12.037 6.479 0.908 1.00 70.44 94 ASN A O 1
ATOM 749 N N . LEU A 1 95 ? 9.907 7.170 1.031 1.00 72.56 95 LEU A N 1
ATOM 750 C CA . LEU A 1 95 ? 9.831 7.612 -0.368 1.00 72.56 95 LEU A CA 1
ATOM 751 C C . LEU A 1 95 ? 10.836 8.732 -0.673 1.00 72.56 95 LEU A C 1
ATOM 753 O O . LEU A 1 95 ? 11.513 8.699 -1.700 1.00 72.56 95 LEU A O 1
ATOM 757 N N . SER A 1 96 ? 10.966 9.706 0.230 1.00 70.94 96 SER A N 1
ATOM 758 C CA . SER A 1 96 ? 11.889 10.836 0.061 1.00 70.94 96 SER A CA 1
ATOM 759 C C . SER A 1 96 ? 13.351 10.383 0.022 1.00 70.94 96 SER A C 1
ATOM 761 O O . SER A 1 96 ? 14.145 10.900 -0.770 1.00 70.94 96 SER A O 1
ATOM 763 N N . LEU A 1 97 ? 13.709 9.378 0.827 1.00 69.81 97 LEU A N 1
ATOM 764 C CA . LEU A 1 97 ? 15.044 8.783 0.812 1.00 69.81 97 LEU A CA 1
ATOM 765 C C . LEU A 1 97 ? 15.346 8.102 -0.529 1.00 69.81 97 LEU A C 1
ATOM 767 O O . LEU A 1 97 ? 16.424 8.326 -1.077 1.00 69.81 97 LEU A O 1
ATOM 771 N N . CYS A 1 98 ? 14.400 7.361 -1.114 1.00 65.25 98 CYS A N 1
ATOM 772 C CA . CYS A 1 98 ? 14.591 6.738 -2.430 1.00 65.25 98 CYS A CA 1
ATOM 773 C C . CYS A 1 98 ? 14.892 7.752 -3.535 1.00 65.25 98 CYS A C 1
ATOM 775 O O . CYS A 1 98 ? 15.868 7.588 -4.264 1.00 65.25 98 CYS A O 1
ATOM 777 N N . PHE A 1 99 ? 14.116 8.836 -3.615 1.00 64.25 99 PHE A N 1
ATOM 778 C CA . PHE A 1 99 ? 14.362 9.887 -4.607 1.00 64.25 99 PHE A CA 1
ATOM 779 C C . PHE A 1 99 ? 15.704 10.599 -4.394 1.00 64.25 99 PHE A C 1
ATOM 781 O O . PHE A 1 99 ? 16.341 11.039 -5.350 1.00 64.25 99 PHE A O 1
ATOM 788 N N . THR A 1 100 ? 16.160 10.703 -3.144 1.00 62.31 100 THR A N 1
ATOM 789 C CA . THR A 1 100 ? 17.458 11.314 -2.825 1.00 62.31 100 THR A CA 1
ATOM 790 C C . THR A 1 100 ? 18.624 10.404 -3.220 1.00 62.31 100 THR A C 1
ATOM 792 O O . THR A 1 100 ? 19.638 10.893 -3.715 1.00 62.31 100 THR A O 1
ATOM 795 N N . TYR A 1 101 ? 18.479 9.086 -3.053 1.00 56.44 101 TYR A N 1
ATOM 796 C CA . TYR A 1 101 ? 19.480 8.107 -3.482 1.00 56.44 101 TYR A CA 1
ATOM 797 C C . TYR A 1 101 ? 19.630 8.045 -5.006 1.00 56.44 101 TYR A C 1
ATOM 799 O O . TYR A 1 101 ? 20.761 8.000 -5.485 1.00 56.44 101 TYR A O 1
ATOM 807 N N . GLU A 1 102 ? 18.538 8.101 -5.776 1.00 56.91 102 GLU A N 1
ATOM 808 C CA . GLU A 1 102 ? 18.629 8.135 -7.246 1.00 56.91 102 GLU A CA 1
ATOM 809 C C . GLU A 1 102 ? 19.276 9.419 -7.775 1.00 56.91 102 GLU A C 1
ATOM 811 O O . GLU A 1 102 ? 20.004 9.375 -8.758 1.00 56.91 102 GLU A O 1
ATOM 816 N N . LYS A 1 103 ? 19.073 10.562 -7.108 1.00 54.91 103 LYS A N 1
ATOM 817 C CA . LYS A 1 103 ? 19.665 11.842 -7.529 1.00 54.91 103 LYS A CA 1
ATOM 818 C C . LYS A 1 103 ? 21.191 11.903 -7.354 1.00 54.91 103 LYS A C 1
ATOM 820 O O . LYS A 1 103 ? 21.837 12.742 -7.976 1.00 54.91 103 LYS A O 1
ATOM 825 N N . ASN A 1 104 ? 21.754 11.050 -6.499 1.00 51.22 104 ASN A N 1
ATOM 826 C CA . ASN A 1 104 ? 23.185 11.000 -6.185 1.00 51.22 104 ASN A CA 1
ATOM 827 C C . ASN A 1 104 ? 23.936 9.884 -6.938 1.00 51.22 104 ASN A C 1
ATOM 829 O O . ASN A 1 104 ? 25.081 9.586 -6.588 1.00 51.22 104 ASN A O 1
ATOM 833 N N . ARG A 1 105 ? 23.301 9.256 -7.933 1.00 49.03 105 ARG A N 1
ATOM 834 C CA . ARG A 1 105 ? 23.877 8.205 -8.778 1.00 49.03 105 ARG A CA 1
ATOM 835 C C . ARG A 1 105 ? 24.026 8.694 -10.214 1.00 49.03 105 ARG A C 1
ATOM 837 O O . ARG A 1 105 ? 25.007 8.257 -10.853 1.00 49.03 105 ARG A O 1
#

Foldseek 3Di:
DPDDDALVSLVVLLCVLVVVVDPVSVVVSVLSLDCPHPVLPDPRLQDPCSLVVPPVDPPDVSNVSSSLSSNLSNCVVVVVVVSNVVSVVVSVVSVVVVVVVVVVD

Radius of gyration: 13.66 Å; chains: 1; bounding box: 36×26×32 Å

Organism: Ascaris lumbricoides (NCBI:txid6252)

Secondary structure (DSSP, 8-state):
-----SHHHHHHHHHHHHTT--HHHHHHHHHHT-TTSGGGG-GGGS-TTHHHHHGGG--SHHHHHHHHHHHHHHHHHTT-HHHHHHHHHHHHHHHHHHHHHHHT-